Protein AF-A0A6F9A6J9-F1 (afdb_monomer)

Sequence (172 aa):
MFFHVLQNFTATLSHIQNQLKEQKYSCFKDGYGSECLETTVQLLKKICNGVRSSKFTGIPVDCVSLLVSVSNFSQSKTCDVGGDTVHSKDLRLLSESIDIVRSWISMTFKEKLRDTSEIKMWNNIISLSFVNGDFTKKWRQTFCTDLEGKLKQVRNCYKEQLLYSAHVTNKI

Radius of gyration: 20.14 Å; Cα contacts (8 Å, |Δi|>4): 122; chains: 1; bounding box: 50×34×67 Å

Structure (mmCIF, N/CA/C/O backbone):
data_AF-A0A6F9A6J9-F1
#
_entry.id   AF-A0A6F9A6J9-F1
#
loop_
_atom_site.group_PDB
_atom_site.id
_atom_site.type_symbol
_atom_site.label_atom_id
_atom_site.label_alt_id
_atom_site.label_comp_id
_atom_site.label_asym_id
_atom_site.label_entity_id
_atom_site.label_seq_id
_atom_site.pdbx_PDB_ins_code
_atom_site.Cartn_x
_atom_site.Cartn_y
_atom_site.Cartn_z
_atom_site.occupancy
_atom_site.B_iso_or_equiv
_atom_site.auth_seq_id
_atom_site.auth_comp_id
_atom_site.auth_asym_id
_atom_site.auth_atom_id
_atom_site.pdbx_PDB_model_num
ATOM 1 N N . MET A 1 1 ? -18.072 -20.465 -8.930 1.00 45.88 1 MET A N 1
ATOM 2 C CA . MET A 1 1 ? -17.664 -19.529 -10.006 1.00 45.88 1 MET A CA 1
ATOM 3 C C . MET A 1 1 ? -16.718 -18.435 -9.502 1.00 45.88 1 MET A C 1
ATOM 5 O O . MET A 1 1 ? -15.592 -18.395 -9.971 1.00 45.88 1 MET A O 1
ATOM 9 N N . PHE A 1 2 ? -17.090 -17.630 -8.494 1.00 45.25 2 PHE A N 1
ATOM 10 C CA . PHE A 1 2 ? -16.221 -16.579 -7.916 1.00 45.25 2 PHE A CA 1
ATOM 11 C C . PHE A 1 2 ? -14.854 -17.072 -7.408 1.00 45.25 2 PHE A C 1
ATOM 13 O O . PHE A 1 2 ? -13.841 -16.431 -7.658 1.00 45.25 2 PHE A O 1
ATOM 20 N N . PHE A 1 3 ? -14.813 -18.227 -6.738 1.00 42.84 3 PHE A N 1
ATOM 21 C CA . PHE A 1 3 ? -13.578 -18.776 -6.165 1.00 42.84 3 PHE A CA 1
ATOM 22 C C . PHE A 1 3 ? -12.537 -19.172 -7.231 1.00 42.84 3 PHE A C 1
ATOM 24 O O . PHE A 1 3 ? -11.351 -18.907 -7.069 1.00 42.84 3 PHE A O 1
ATOM 31 N N . HIS A 1 4 ? -12.991 -19.723 -8.364 1.00 45.72 4 HIS A N 1
ATOM 32 C CA . HIS A 1 4 ? -12.122 -20.082 -9.491 1.00 45.72 4 HIS A CA 1
ATOM 33 C C . HIS A 1 4 ? -11.547 -18.852 -10.202 1.00 45.72 4 HIS A C 1
ATOM 35 O O . HIS A 1 4 ? -10.377 -18.845 -10.574 1.00 45.72 4 HIS A O 1
ATOM 41 N N . VAL A 1 5 ? -12.349 -17.792 -10.353 1.00 57.38 5 VAL A N 1
ATOM 42 C CA . VAL A 1 5 ? -11.878 -16.508 -10.899 1.00 57.38 5 VAL A CA 1
ATOM 43 C C . VAL A 1 5 ? -10.809 -15.903 -9.985 1.00 57.38 5 VAL A C 1
ATOM 45 O O . VAL A 1 5 ? -9.797 -15.410 -10.472 1.00 57.38 5 VAL A O 1
ATOM 48 N N . LEU A 1 6 ? -10.995 -16.014 -8.667 1.00 58.06 6 LEU A N 1
ATOM 49 C CA . LEU A 1 6 ? -10.031 -15.581 -7.655 1.00 58.06 6 LEU A CA 1
ATOM 50 C C . LEU A 1 6 ? -8.697 -16.334 -7.764 1.00 58.06 6 LEU A C 1
ATOM 52 O O . LEU A 1 6 ? -7.657 -15.693 -7.853 1.00 58.06 6 LEU A O 1
ATOM 56 N N . GLN A 1 7 ? -8.715 -17.670 -7.831 1.00 60.75 7 GLN A N 1
ATOM 57 C CA . GLN A 1 7 ? -7.490 -18.473 -7.968 1.00 60.75 7 GLN A CA 1
ATOM 58 C C . GLN A 1 7 ? -6.731 -18.183 -9.266 1.00 60.75 7 GLN A C 1
ATOM 60 O O . GLN A 1 7 ? -5.513 -18.016 -9.234 1.00 60.75 7 GLN A O 1
ATOM 65 N N . ASN A 1 8 ? -7.436 -18.072 -10.395 1.00 68.94 8 ASN A N 1
ATOM 66 C CA . ASN A 1 8 ? -6.807 -17.758 -11.679 1.00 68.94 8 ASN A CA 1
ATOM 67 C C . ASN A 1 8 ? -6.188 -16.356 -11.672 1.00 68.94 8 ASN A C 1
ATOM 69 O O . ASN A 1 8 ? -5.108 -16.147 -12.227 1.00 68.94 8 ASN A O 1
ATOM 73 N N . PHE A 1 9 ? -6.843 -15.406 -11.005 1.00 72.00 9 PHE A N 1
ATOM 74 C CA . PHE A 1 9 ? -6.333 -14.054 -10.842 1.00 72.00 9 PHE A CA 1
ATOM 75 C C . PHE A 1 9 ? -5.062 -14.025 -9.983 1.00 72.00 9 PHE A C 1
ATOM 77 O O . PHE A 1 9 ? -4.044 -13.495 -10.424 1.00 72.00 9 PHE A O 1
ATOM 84 N N . THR A 1 10 ? -5.073 -14.656 -8.805 1.00 72.56 10 THR A N 1
ATOM 85 C CA . THR A 1 10 ? -3.897 -14.722 -7.921 1.00 72.56 10 THR A CA 1
ATOM 86 C C . THR A 1 10 ? -2.728 -15.454 -8.586 1.00 72.56 10 THR A C 1
ATOM 88 O O . THR A 1 10 ? -1.588 -15.004 -8.485 1.00 72.56 10 THR A O 1
ATOM 91 N N . ALA A 1 11 ? -2.994 -16.535 -9.328 1.00 72.06 11 ALA A N 1
ATOM 92 C CA . ALA A 1 11 ? -1.972 -17.262 -10.081 1.00 72.06 11 ALA A CA 1
ATOM 93 C C . ALA A 1 11 ? -1.352 -16.403 -11.193 1.00 72.06 11 ALA A C 1
ATOM 95 O O . ALA A 1 11 ? -0.132 -16.370 -11.343 1.00 72.06 11 ALA A O 1
ATOM 96 N N . THR A 1 12 ? -2.180 -15.655 -11.929 1.00 76.06 12 THR A N 1
ATOM 97 C CA . THR A 1 12 ? -1.713 -14.738 -12.981 1.00 76.06 12 THR A CA 1
ATOM 98 C C . THR A 1 12 ? -0.875 -13.606 -12.389 1.00 76.06 12 THR A C 1
ATOM 100 O O . THR A 1 12 ? 0.213 -13.321 -12.886 1.00 76.06 12 THR A O 1
ATOM 103 N N . LEU A 1 13 ? -1.332 -12.998 -11.289 1.00 74.88 13 LEU A N 1
ATOM 104 C CA . LEU A 1 13 ? -0.577 -11.965 -10.580 1.00 74.88 13 LEU A CA 1
ATOM 105 C C . LEU A 1 13 ? 0.775 -12.485 -10.090 1.00 74.88 13 LEU A C 1
ATOM 107 O O . LEU A 1 13 ? 1.798 -11.849 -10.335 1.00 74.88 13 LEU A O 1
ATOM 111 N N . SER A 1 14 ? 0.786 -13.648 -9.437 1.00 76.62 14 SER A N 1
ATOM 112 C CA . SER A 1 14 ? 2.013 -14.263 -8.930 1.00 76.62 14 SER A CA 1
ATOM 113 C C . SER A 1 14 ? 2.987 -14.584 -10.066 1.00 76.62 14 SER A C 1
ATOM 115 O O . SER A 1 14 ? 4.184 -14.319 -9.950 1.00 76.62 14 SER A O 1
ATOM 117 N N . HIS A 1 15 ? 2.475 -15.070 -11.201 1.00 75.31 15 HIS A N 1
ATOM 118 C CA . HIS A 1 15 ? 3.282 -15.310 -12.391 1.00 75.31 15 HIS A CA 1
ATOM 119 C C . HIS A 1 15 ? 3.942 -14.022 -12.899 1.00 75.31 15 HIS A C 1
ATOM 121 O O . HIS A 1 15 ? 5.161 -13.992 -13.058 1.00 75.31 15 HIS A O 1
ATOM 127 N N . ILE A 1 16 ? 3.175 -12.941 -13.080 1.00 76.62 16 ILE A N 1
ATOM 128 C CA . ILE A 1 16 ? 3.708 -11.640 -13.522 1.00 76.62 16 ILE A CA 1
ATOM 129 C C . ILE A 1 16 ? 4.762 -11.123 -12.533 1.00 76.62 16 ILE A C 1
ATOM 131 O O . ILE A 1 16 ? 5.851 -10.725 -12.945 1.00 76.62 16 ILE A O 1
ATOM 135 N N . GLN A 1 17 ? 4.478 -11.178 -11.228 1.00 70.44 17 GLN A N 1
ATOM 136 C CA . GLN A 1 17 ? 5.413 -10.751 -10.182 1.00 70.44 17 GLN A CA 1
ATOM 137 C C . GLN A 1 17 ? 6.738 -11.516 -10.236 1.00 70.44 17 GLN A C 1
ATOM 139 O O . GLN A 1 17 ? 7.799 -10.906 -10.116 1.00 70.44 17 GLN A O 1
ATOM 144 N N . ASN A 1 18 ? 6.695 -12.836 -10.424 1.00 76.50 18 ASN A N 1
ATOM 145 C CA . ASN A 1 18 ? 7.904 -13.653 -10.501 1.00 76.50 18 ASN A CA 1
ATOM 146 C C . ASN A 1 18 ? 8.734 -13.308 -11.742 1.00 76.50 18 ASN A C 1
ATOM 148 O O . ASN A 1 18 ? 9.944 -13.128 -11.628 1.00 76.50 18 ASN A O 1
ATOM 152 N N . GLN A 1 19 ? 8.094 -13.109 -12.897 1.00 72.56 19 GLN A N 1
ATOM 153 C CA . GLN A 1 19 ? 8.810 -12.706 -14.112 1.00 72.56 19 GLN A CA 1
ATOM 154 C C . GLN A 1 19 ? 9.458 -11.315 -13.987 1.00 72.56 19 GLN A C 1
ATOM 156 O O . GLN A 1 19 ? 10.561 -11.100 -14.490 1.00 72.56 19 GLN A O 1
ATOM 161 N N . LEU A 1 20 ? 8.804 -10.375 -13.293 1.00 70.50 20 LEU A N 1
ATOM 162 C CA . LEU A 1 20 ? 9.362 -9.045 -13.021 1.00 70.50 20 LEU A CA 1
ATOM 163 C C . LEU A 1 20 ? 10.579 -9.110 -12.090 1.00 70.50 20 LEU A C 1
ATOM 165 O O . LEU A 1 20 ? 11.574 -8.436 -12.345 1.00 70.50 20 LEU A O 1
ATOM 169 N N . LYS A 1 21 ? 10.526 -9.943 -11.041 1.00 69.50 21 LYS A N 1
ATOM 170 C CA . LYS A 1 21 ? 11.655 -10.158 -10.116 1.00 69.50 21 LYS A CA 1
ATOM 171 C C . LYS A 1 21 ? 12.870 -10.760 -10.814 1.00 69.50 21 LYS A C 1
ATOM 173 O O . LYS A 1 21 ? 13.990 -10.349 -10.538 1.00 69.50 21 LYS A O 1
ATOM 178 N N . GLU A 1 22 ? 12.646 -11.708 -11.719 1.00 66.12 22 GLU A N 1
ATOM 179 C CA . GLU A 1 22 ? 13.708 -12.365 -12.489 1.00 66.12 22 GLU A CA 1
ATOM 180 C C . GLU A 1 22 ? 14.287 -11.477 -13.604 1.00 66.12 22 GLU A C 1
ATOM 182 O O . GLU A 1 22 ? 15.218 -11.895 -14.287 1.00 66.12 22 GLU A O 1
ATOM 187 N N . GLN A 1 23 ? 13.741 -10.272 -13.818 1.00 62.72 23 GLN A N 1
ATOM 188 C CA . GLN A 1 23 ? 14.152 -9.325 -14.862 1.00 62.72 23 GLN A CA 1
ATOM 189 C C . GLN A 1 23 ? 14.263 -9.936 -16.273 1.00 62.72 23 GLN A C 1
ATOM 191 O O . GLN A 1 23 ? 14.916 -9.361 -17.143 1.00 62.72 23 GLN A O 1
ATOM 196 N N . LYS A 1 24 ? 13.577 -11.055 -16.557 1.00 58.22 24 LYS A N 1
ATOM 197 C CA . LYS A 1 24 ? 13.589 -11.740 -17.870 1.00 58.22 24 LYS A CA 1
ATOM 198 C C . LYS A 1 24 ? 13.118 -10.856 -19.034 1.00 58.22 24 LYS A C 1
ATOM 200 O O . LYS A 1 24 ? 13.314 -11.184 -20.197 1.00 58.22 24 LYS A O 1
ATOM 205 N N . TYR A 1 25 ? 12.546 -9.704 -18.706 1.00 55.00 25 TYR A N 1
ATOM 206 C CA . TYR A 1 25 ? 12.064 -8.655 -19.595 1.00 55.00 25 TYR A CA 1
ATOM 207 C C . TYR A 1 25 ? 13.017 -7.440 -19.646 1.00 55.00 25 TYR A C 1
ATOM 209 O O . TYR A 1 25 ? 12.605 -6.286 -19.798 1.00 55.00 25 TYR A O 1
ATOM 217 N N . SER A 1 26 ? 14.322 -7.663 -19.481 1.00 53.69 26 SER A N 1
ATOM 218 C CA . SER A 1 26 ? 15.343 -6.611 -19.371 1.00 53.69 26 SER A CA 1
ATOM 219 C C . SER A 1 26 ? 15.555 -5.773 -20.647 1.00 53.69 26 SER A C 1
ATOM 221 O O . SER A 1 26 ? 16.142 -4.700 -20.555 1.00 53.69 26 SER A O 1
ATOM 223 N N . CYS A 1 27 ? 14.956 -6.122 -21.790 1.00 51.19 27 CYS A N 1
ATOM 224 C CA . CYS A 1 27 ? 15.170 -5.435 -23.074 1.00 51.19 27 CYS A CA 1
ATOM 225 C C . CYS A 1 27 ? 13.870 -4.946 -23.758 1.00 51.19 27 CYS A C 1
ATOM 227 O O . CYS A 1 27 ? 13.633 -5.212 -24.931 1.00 51.19 27 CYS A O 1
ATOM 229 N N . PHE A 1 28 ? 12.989 -4.249 -23.034 1.00 56.09 28 PHE A N 1
ATOM 230 C CA . PHE A 1 28 ? 11.859 -3.547 -23.662 1.00 56.09 28 PHE A CA 1
ATOM 231 C C . PHE A 1 28 ? 12.199 -2.088 -23.970 1.00 56.09 28 PHE A C 1
ATOM 233 O O . PHE A 1 28 ? 13.082 -1.514 -23.334 1.00 56.09 28 PHE A O 1
ATOM 240 N N . LYS A 1 29 ? 11.478 -1.529 -24.952 1.00 57.81 29 LYS A N 1
ATOM 241 C CA . LYS A 1 29 ? 11.565 -0.137 -25.415 1.00 57.81 29 LYS A CA 1
ATOM 242 C C . LYS A 1 29 ? 11.541 0.859 -24.250 1.00 57.81 29 LYS A C 1
ATOM 244 O O . LYS A 1 29 ? 10.906 0.599 -23.224 1.00 57.81 29 LYS A O 1
ATOM 249 N N . ASP A 1 30 ? 12.190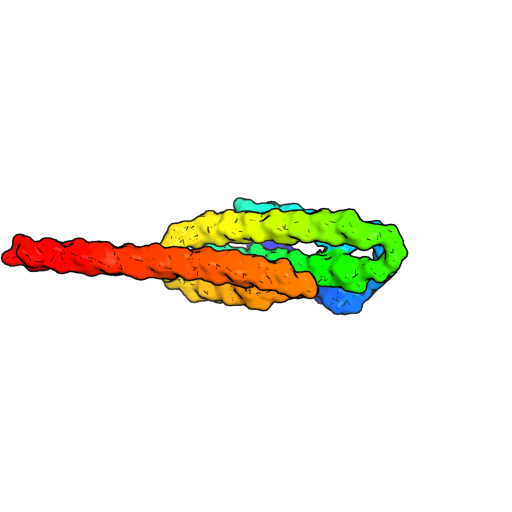 2.003 -24.457 1.00 66.88 30 ASP A N 1
ATOM 250 C CA . ASP A 1 30 ? 12.100 3.148 -23.552 1.00 66.88 30 ASP A CA 1
ATOM 251 C C . ASP A 1 30 ? 10.623 3.472 -23.244 1.00 66.88 30 ASP A C 1
ATOM 253 O 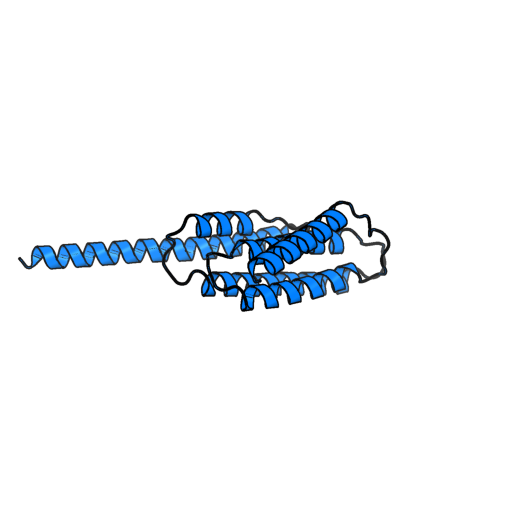O . ASP A 1 30 ? 9.767 3.401 -24.128 1.00 66.88 30 ASP A O 1
ATOM 257 N N . GLY A 1 31 ? 10.306 3.718 -21.972 1.00 73.38 31 GLY A N 1
ATOM 258 C CA . GLY A 1 31 ? 8.937 3.960 -21.492 1.00 73.38 31 GLY A CA 1
ATOM 259 C C . GLY A 1 31 ? 8.078 2.729 -21.147 1.00 73.38 31 GLY A C 1
ATOM 260 O O . GLY A 1 31 ? 7.086 2.889 -20.433 1.00 73.38 31 GLY A O 1
ATOM 261 N N . TYR A 1 32 ? 8.454 1.499 -21.528 1.00 79.56 32 TYR A N 1
ATOM 262 C CA . TYR A 1 32 ? 7.648 0.293 -21.233 1.00 79.56 32 TYR A CA 1
ATOM 263 C C . TYR A 1 32 ? 7.402 0.074 -19.729 1.00 79.56 32 TYR A C 1
ATOM 265 O O . TYR A 1 32 ? 6.315 -0.332 -19.316 1.00 79.56 32 TYR A O 1
ATOM 273 N N . GLY A 1 33 ? 8.402 0.366 -18.890 1.00 82.31 33 GLY A N 1
ATOM 274 C CA . GLY A 1 33 ? 8.262 0.299 -17.432 1.00 82.31 33 GLY A CA 1
ATOM 275 C C . GLY A 1 33 ? 7.186 1.251 -16.899 1.00 82.31 33 GLY A C 1
ATOM 276 O O . GLY A 1 33 ? 6.360 0.846 -16.078 1.00 82.31 33 GLY A O 1
ATOM 277 N N . SER A 1 34 ? 7.137 2.472 -17.437 1.00 85.75 34 SER A N 1
ATOM 278 C CA . SER A 1 34 ? 6.152 3.490 -17.061 1.00 85.75 34 SER A CA 1
ATOM 279 C C . SER A 1 34 ? 4.740 3.113 -17.523 1.00 85.75 34 SER A C 1
ATOM 281 O O . SER A 1 34 ? 3.781 3.260 -16.767 1.00 85.75 34 SER A O 1
ATOM 283 N N . GLU A 1 35 ? 4.592 2.537 -18.721 1.00 86.81 35 GLU A N 1
ATOM 284 C CA . GLU A 1 35 ? 3.307 2.002 -19.205 1.00 86.81 35 GLU A CA 1
ATOM 285 C C . GLU A 1 35 ? 2.805 0.833 -18.344 1.00 86.81 35 GLU A C 1
ATOM 287 O O . GLU A 1 35 ? 1.617 0.758 -18.001 1.00 86.81 35 GLU A O 1
ATOM 292 N N . CYS A 1 36 ? 3.709 -0.065 -17.936 1.00 88.44 36 CYS A N 1
ATOM 293 C CA . CYS A 1 36 ? 3.387 -1.141 -17.000 1.00 88.44 36 CYS A CA 1
ATOM 294 C C . CYS A 1 36 ? 2.928 -0.577 -15.652 1.00 88.44 36 CYS A C 1
ATOM 296 O O . CYS A 1 36 ? 1.955 -1.073 -15.073 1.00 88.44 36 CYS A O 1
ATOM 298 N N . LEU A 1 37 ? 3.605 0.459 -15.148 1.00 91.88 37 LEU A N 1
ATOM 299 C CA . LEU A 1 37 ? 3.251 1.112 -13.891 1.00 91.88 37 LEU A CA 1
ATOM 300 C C . LEU A 1 37 ? 1.871 1.766 -13.976 1.00 91.88 37 LEU A C 1
ATOM 302 O O . LEU A 1 37 ? 1.031 1.526 -13.111 1.00 91.88 37 LEU A O 1
ATOM 306 N N . GLU A 1 38 ? 1.604 2.522 -15.038 1.00 93.56 38 GLU A N 1
ATOM 307 C CA . GLU A 1 38 ? 0.305 3.148 -15.288 1.00 93.56 38 GLU A CA 1
ATOM 308 C C . GLU A 1 38 ? -0.820 2.109 -15.341 1.00 93.56 38 GLU A C 1
ATOM 310 O O . GLU A 1 38 ? -1.824 2.225 -14.632 1.00 93.56 38 GLU A O 1
ATOM 315 N N . THR A 1 39 ? -0.617 1.035 -16.104 1.00 93.81 39 THR A N 1
ATOM 316 C CA . THR A 1 39 ? -1.572 -0.078 -16.200 1.00 93.81 39 THR A CA 1
ATOM 317 C C . THR A 1 39 ? -1.808 -0.730 -14.837 1.00 93.81 39 THR A C 1
ATOM 319 O O . THR A 1 39 ? -2.943 -1.058 -14.481 1.00 93.81 39 THR A O 1
ATOM 322 N N . THR A 1 40 ? -0.756 -0.877 -14.031 1.00 95.25 40 THR A N 1
ATOM 323 C CA . THR A 1 40 ? -0.845 -1.456 -12.684 1.00 95.25 40 THR A CA 1
ATOM 324 C C . THR A 1 40 ? -1.613 -0.551 -11.724 1.00 95.25 40 THR A C 1
ATOM 326 O O . THR A 1 40 ? -2.443 -1.044 -10.960 1.00 95.25 40 THR A O 1
ATOM 329 N N . VAL A 1 41 ? -1.420 0.770 -11.785 1.00 96.94 41 VAL A N 1
ATOM 330 C CA . VAL A 1 41 ? -2.204 1.737 -10.993 1.00 96.94 41 VAL A CA 1
ATOM 331 C C . VAL A 1 41 ? -3.681 1.703 -11.396 1.00 96.94 41 VAL A C 1
ATOM 333 O O . VAL A 1 41 ? -4.560 1.689 -10.529 1.00 96.94 41 VAL A O 1
ATOM 336 N N . GLN A 1 42 ? -3.988 1.594 -12.692 1.00 95.88 42 GLN A N 1
ATOM 337 C CA . GLN A 1 42 ? -5.369 1.434 -13.161 1.00 95.88 42 GLN A CA 1
ATOM 338 C C . GLN A 1 42 ? -6.003 0.118 -12.687 1.00 95.88 42 GLN A C 1
ATOM 340 O O . GLN A 1 42 ? -7.174 0.100 -12.292 1.00 95.88 42 GLN A O 1
ATOM 345 N N . LEU A 1 43 ? -5.248 -0.984 -12.704 1.00 95.06 43 LEU A N 1
ATOM 346 C CA . LEU A 1 43 ? -5.696 -2.272 -12.175 1.00 95.06 43 LEU A CA 1
ATOM 347 C C . LEU A 1 43 ? -5.982 -2.179 -10.672 1.00 95.06 43 LEU A C 1
ATOM 349 O O . LEU A 1 43 ? -7.061 -2.581 -10.230 1.00 95.06 43 LEU A O 1
ATOM 353 N N . LEU A 1 44 ? -5.061 -1.582 -9.911 1.00 96.81 44 LEU A N 1
ATOM 354 C CA . LEU A 1 44 ? -5.215 -1.343 -8.479 1.00 96.81 44 LEU A CA 1
ATOM 355 C C . LEU A 1 44 ? -6.494 -0.556 -8.194 1.00 96.81 44 LEU A C 1
ATOM 357 O O . LEU A 1 44 ? -7.301 -0.982 -7.373 1.00 96.81 44 LEU A O 1
ATOM 361 N N . LYS A 1 45 ? -6.744 0.530 -8.934 1.00 96.62 45 LYS A N 1
ATOM 362 C CA . LYS A 1 45 ? -7.969 1.336 -8.821 1.00 96.62 45 LYS A CA 1
ATOM 363 C C . LYS A 1 45 ? -9.234 0.506 -9.029 1.00 96.62 45 LYS A C 1
ATOM 365 O O . LYS A 1 45 ? -10.169 0.599 -8.234 1.00 96.62 45 LYS A O 1
ATOM 370 N N . LYS A 1 46 ? -9.274 -0.329 -10.073 1.00 94.62 46 LYS A N 1
ATOM 371 C CA . LYS A 1 46 ? -10.425 -1.206 -10.360 1.00 94.62 46 LYS A CA 1
ATOM 372 C C . LYS A 1 46 ? -10.662 -2.213 -9.231 1.00 94.62 46 LYS A C 1
ATOM 374 O O . LYS A 1 46 ? -11.801 -2.374 -8.793 1.00 94.62 46 LYS A O 1
ATOM 379 N N . ILE A 1 47 ? -9.601 -2.840 -8.728 1.00 93.12 47 ILE A N 1
ATOM 380 C CA . ILE A 1 47 ? -9.675 -3.826 -7.640 1.00 93.12 47 ILE A CA 1
ATOM 381 C C . ILE A 1 47 ? -10.115 -3.171 -6.333 1.00 93.12 47 ILE A C 1
ATOM 383 O O . ILE A 1 47 ? -11.073 -3.630 -5.717 1.00 93.12 47 ILE A O 1
ATOM 387 N N . CYS A 1 48 ? -9.478 -2.072 -5.940 1.00 93.62 48 CYS A N 1
ATOM 388 C CA . CYS A 1 48 ? -9.800 -1.315 -4.732 1.00 93.62 48 CYS A CA 1
ATOM 389 C C . CYS A 1 48 ? -11.242 -0.780 -4.734 1.00 93.62 48 CYS A C 1
ATOM 391 O O . CYS A 1 48 ? -11.896 -0.765 -3.693 1.00 93.62 48 CYS A O 1
ATOM 393 N N . ASN A 1 49 ? -11.779 -0.409 -5.899 1.00 90.69 49 ASN A N 1
ATOM 394 C CA . ASN A 1 49 ? -13.172 0.025 -6.019 1.00 90.69 49 ASN A CA 1
ATOM 395 C C . ASN A 1 49 ? -14.179 -1.132 -5.920 1.00 90.69 49 ASN A C 1
ATOM 397 O O . ASN A 1 49 ? -15.282 -0.931 -5.394 1.00 90.69 49 ASN A O 1
ATOM 401 N N . GLY A 1 50 ? -13.817 -2.314 -6.433 1.00 87.25 50 GLY A N 1
ATOM 402 C CA . GLY A 1 50 ? -14.676 -3.501 -6.473 1.00 87.25 50 GLY A CA 1
ATOM 403 C C . GLY A 1 50 ? -14.642 -4.355 -5.200 1.00 87.25 50 GLY A C 1
ATOM 404 O O . GLY A 1 50 ? -15.662 -4.923 -4.811 1.00 87.25 50 GLY A O 1
ATOM 405 N N . VAL A 1 51 ? -13.499 -4.430 -4.515 1.00 85.38 51 VAL A N 1
ATOM 406 C CA . VAL A 1 51 ? -13.294 -5.290 -3.339 1.00 85.38 51 VAL A CA 1
ATOM 407 C C . VAL A 1 51 ? -13.433 -4.477 -2.054 1.00 85.38 51 VAL A C 1
ATOM 409 O O . VAL A 1 51 ? -12.472 -3.897 -1.562 1.00 85.38 51 VAL A O 1
ATOM 412 N N . ARG A 1 52 ? -14.640 -4.460 -1.478 1.00 80.38 52 ARG A N 1
ATOM 413 C CA . ARG A 1 52 ? -14.953 -3.687 -0.253 1.00 80.38 52 ARG A CA 1
ATOM 414 C C . ARG A 1 52 ? -15.134 -4.533 1.006 1.00 80.38 52 ARG A C 1
ATOM 416 O O . ARG A 1 52 ? -15.413 -4.001 2.073 1.00 80.38 52 ARG A O 1
ATOM 423 N N . SER A 1 53 ? -15.048 -5.856 0.884 1.00 84.00 53 SER A N 1
ATOM 424 C CA . SER A 1 53 ? -15.209 -6.761 2.022 1.00 84.00 53 SER A CA 1
ATOM 425 C C . SER A 1 53 ? -13.858 -7.053 2.665 1.00 84.00 53 SER A C 1
ATOM 427 O O . SER A 1 53 ? -12.921 -7.457 1.974 1.00 84.00 53 SER A O 1
ATOM 429 N N . SER A 1 54 ? -13.789 -6.952 3.994 1.00 83.25 54 SER A N 1
ATOM 430 C CA . SER A 1 54 ? -12.608 -7.322 4.786 1.00 83.25 54 SER A CA 1
ATOM 431 C C . SER A 1 54 ? -12.181 -8.786 4.596 1.00 83.25 54 SER A C 1
ATOM 433 O O . SER A 1 54 ? -11.018 -9.120 4.797 1.00 83.25 54 SER A O 1
ATOM 435 N N . LYS A 1 55 ? -13.087 -9.656 4.129 1.00 83.94 55 LYS A N 1
ATOM 436 C CA . LYS A 1 55 ? -12.810 -11.074 3.844 1.00 83.94 55 LYS A CA 1
ATOM 437 C C . LYS A 1 55 ? -11.888 -11.295 2.642 1.00 83.94 55 LYS A C 1
ATOM 439 O O . LYS A 1 55 ? -11.297 -12.361 2.523 1.00 83.94 55 LYS A O 1
ATOM 444 N N . PHE A 1 56 ? -11.778 -10.314 1.746 1.00 85.38 56 PHE A N 1
ATOM 445 C CA . PHE A 1 56 ? -11.048 -10.443 0.479 1.00 85.38 56 PHE A CA 1
ATOM 446 C C . PHE A 1 56 ? -9.866 -9.475 0.379 1.00 85.38 56 PHE A C 1
ATOM 448 O O . PHE A 1 56 ? -9.428 -9.137 -0.718 1.00 85.38 56 PHE A O 1
ATOM 455 N N . THR A 1 57 ? -9.319 -9.045 1.517 1.00 90.19 57 THR A N 1
ATOM 456 C CA . THR A 1 57 ? -8.192 -8.098 1.588 1.00 90.19 57 THR A CA 1
ATOM 457 C C . THR A 1 57 ? -6.909 -8.619 0.951 1.00 90.19 57 THR A C 1
ATOM 459 O O . THR A 1 57 ? -6.058 -7.815 0.588 1.00 90.19 57 THR A O 1
ATOM 462 N N . GLY A 1 58 ? -6.789 -9.934 0.744 1.00 90.56 58 GLY A N 1
ATOM 463 C CA . GLY A 1 58 ? -5.687 -10.525 -0.014 1.00 90.56 58 GLY A CA 1
ATOM 464 C C . GLY A 1 58 ? -5.580 -9.971 -1.437 1.00 90.56 58 GLY A C 1
ATOM 465 O O . GLY A 1 58 ? -4.489 -9.603 -1.848 1.00 90.56 58 GLY A O 1
ATOM 466 N N . ILE A 1 59 ? -6.700 -9.800 -2.157 1.00 90.44 59 ILE A N 1
ATOM 467 C CA . ILE A 1 59 ? -6.659 -9.376 -3.570 1.00 90.44 59 ILE A CA 1
ATOM 468 C C . ILE A 1 59 ? -6.080 -7.958 -3.721 1.00 90.44 59 ILE A C 1
ATOM 470 O O . ILE A 1 59 ? -5.151 -7.780 -4.513 1.00 90.44 59 ILE A O 1
ATOM 474 N N . PRO A 1 60 ? -6.564 -6.933 -2.984 1.00 93.44 60 PRO A N 1
ATOM 475 C CA . PRO A 1 60 ? -5.970 -5.605 -3.072 1.00 93.44 60 PRO A CA 1
ATOM 476 C C . PRO A 1 60 ? -4.527 -5.586 -2.561 1.00 93.44 60 PRO A C 1
ATOM 478 O O . PRO A 1 60 ? -3.690 -4.947 -3.187 1.00 93.44 60 PRO A O 1
ATOM 481 N N . VAL A 1 61 ? -4.201 -6.327 -1.493 1.00 94.31 61 VAL A N 1
ATOM 482 C CA . VAL A 1 61 ? -2.823 -6.418 -0.973 1.00 94.31 61 VAL A CA 1
ATOM 483 C C . VAL A 1 61 ? -1.862 -6.997 -2.016 1.00 94.31 61 VAL A C 1
ATOM 485 O O . VAL A 1 61 ? -0.799 -6.419 -2.244 1.00 94.31 61 VAL A O 1
ATOM 488 N N . ASP A 1 62 ? -2.240 -8.076 -2.701 1.00 93.81 62 ASP A N 1
ATOM 489 C CA . 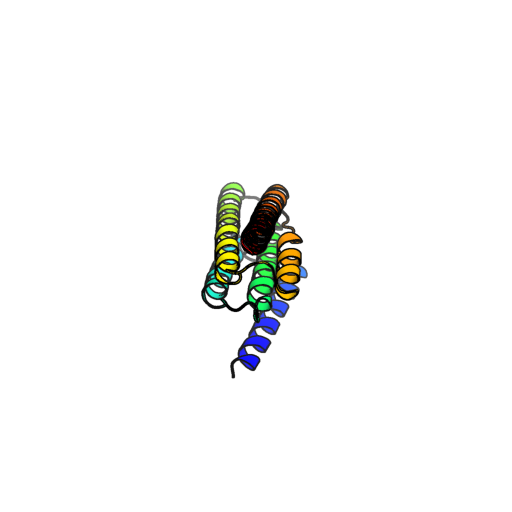ASP A 1 62 ? -1.428 -8.681 -3.763 1.00 93.81 62 ASP A CA 1
ATOM 490 C C . ASP A 1 62 ? -1.239 -7.710 -4.937 1.00 93.81 62 ASP A C 1
ATOM 492 O O . ASP A 1 62 ? -0.142 -7.599 -5.492 1.00 93.81 62 ASP A O 1
ATOM 496 N N . CYS A 1 63 ? -2.276 -6.939 -5.279 1.00 94.44 63 CYS A N 1
ATOM 497 C CA . CYS A 1 63 ? -2.178 -5.912 -6.313 1.00 94.44 63 CYS A CA 1
ATOM 498 C C . CYS A 1 63 ? -1.245 -4.755 -5.913 1.00 94.44 63 CYS A C 1
ATOM 500 O O . CYS A 1 63 ? -0.499 -4.253 -6.755 1.00 94.44 63 CYS A O 1
ATOM 502 N N . VAL A 1 64 ? -1.230 -4.342 -4.641 1.00 95.88 64 VAL A N 1
ATOM 503 C CA . VAL A 1 64 ? -0.261 -3.349 -4.142 1.00 95.88 64 VAL A CA 1
ATOM 504 C C . VAL A 1 64 ? 1.162 -3.933 -4.141 1.00 95.88 64 VAL A C 1
ATOM 506 O O . VAL A 1 64 ? 2.119 -3.240 -4.476 1.00 95.88 64 VAL A O 1
ATOM 509 N N . SER A 1 65 ? 1.335 -5.225 -3.852 1.00 95.12 65 SER A N 1
ATOM 510 C CA . SER A 1 65 ? 2.643 -5.888 -3.982 1.00 95.12 65 SER A CA 1
ATOM 511 C C . SER A 1 65 ? 3.132 -5.943 -5.441 1.00 95.12 65 SER A C 1
ATOM 513 O O . SER A 1 65 ? 4.320 -5.744 -5.720 1.00 95.12 65 SER A O 1
ATOM 515 N N . LEU A 1 66 ? 2.216 -6.141 -6.400 1.00 94.06 66 LEU A N 1
ATOM 516 C CA . LEU A 1 66 ? 2.527 -6.021 -7.828 1.00 94.06 66 LEU A CA 1
ATOM 517 C C . LEU A 1 66 ? 2.967 -4.594 -8.179 1.00 94.06 66 LEU A C 1
ATOM 519 O O . LEU A 1 66 ? 3.978 -4.442 -8.860 1.00 94.06 66 LEU A O 1
ATOM 523 N N . LEU A 1 67 ? 2.273 -3.567 -7.676 1.00 95.19 67 LEU A N 1
ATOM 524 C CA . LEU A 1 67 ? 2.652 -2.162 -7.871 1.00 95.19 67 LEU A CA 1
ATOM 525 C C . LEU A 1 67 ? 4.105 -1.899 -7.456 1.00 95.19 67 LEU A C 1
ATOM 527 O O . LEU A 1 67 ? 4.850 -1.283 -8.215 1.00 95.19 67 LEU A O 1
ATOM 531 N N . VAL A 1 68 ? 4.527 -2.403 -6.293 1.00 93.44 68 VAL A N 1
ATOM 532 C CA . VAL A 1 68 ? 5.922 -2.296 -5.831 1.00 93.44 68 VAL A CA 1
ATOM 533 C C . VAL A 1 68 ? 6.879 -2.954 -6.826 1.00 93.44 68 VAL A C 1
ATOM 535 O O . VAL A 1 68 ? 7.878 -2.356 -7.219 1.00 93.44 68 VAL A O 1
ATOM 538 N N . SER A 1 69 ? 6.561 -4.174 -7.263 1.00 90.81 69 SER A N 1
ATOM 539 C CA . SER A 1 69 ? 7.409 -4.940 -8.186 1.00 90.81 69 SER A CA 1
ATOM 540 C C . SER A 1 69 ? 7.572 -4.226 -9.533 1.00 90.81 69 SER A C 1
ATOM 542 O O . SER A 1 69 ? 8.686 -4.098 -10.035 1.00 90.81 69 SER A O 1
ATOM 544 N N . VAL A 1 70 ? 6.475 -3.706 -10.089 1.00 89.75 70 VAL A N 1
ATOM 545 C CA . VAL A 1 70 ? 6.467 -2.966 -11.360 1.00 89.75 70 VAL A CA 1
ATOM 546 C C . VAL A 1 70 ? 7.170 -1.617 -11.227 1.00 89.75 70 VAL A C 1
ATOM 548 O O . VAL A 1 70 ? 7.952 -1.253 -12.098 1.00 89.75 70 VAL A O 1
ATOM 551 N N . SER A 1 71 ? 6.955 -0.895 -10.126 1.00 90.50 71 SER A N 1
ATOM 552 C CA . SER A 1 71 ? 7.651 0.365 -9.844 1.00 90.50 71 SER A CA 1
ATOM 553 C C . SER A 1 71 ? 9.165 0.173 -9.782 1.00 90.50 71 SER A C 1
ATOM 555 O O . SER A 1 71 ? 9.917 0.960 -10.354 1.00 90.50 71 SER A O 1
ATOM 557 N N . ASN A 1 72 ? 9.617 -0.872 -9.089 1.00 88.25 72 ASN A N 1
ATOM 558 C CA . ASN A 1 72 ? 11.039 -1.183 -8.969 1.00 88.25 72 ASN A CA 1
ATOM 559 C C . ASN A 1 72 ? 11.626 -1.599 -10.323 1.00 88.25 72 ASN A C 1
ATOM 561 O O . ASN A 1 72 ? 12.729 -1.183 -10.661 1.00 88.25 72 ASN A O 1
ATOM 565 N N . PHE A 1 73 ? 10.868 -2.357 -11.120 1.00 83.12 73 PHE A N 1
ATOM 566 C CA . PHE A 1 73 ? 11.244 -2.691 -12.491 1.00 83.12 73 PHE A CA 1
ATOM 567 C C . PHE A 1 73 ? 11.367 -1.441 -13.378 1.00 83.12 73 PHE A C 1
ATOM 569 O O . PHE A 1 73 ? 12.387 -1.290 -14.047 1.00 83.12 73 PHE A O 1
ATOM 576 N N . SER A 1 74 ? 10.392 -0.523 -13.337 1.00 82.12 74 SER A N 1
ATOM 577 C CA . SER A 1 74 ? 10.419 0.729 -14.113 1.00 82.12 74 SER A CA 1
ATOM 578 C C . SER A 1 74 ? 11.668 1.560 -13.806 1.00 82.12 74 SER A C 1
ATOM 580 O O . SER A 1 74 ? 12.338 2.047 -14.708 1.00 82.12 74 SER A O 1
ATOM 582 N N . GLN A 1 75 ? 12.044 1.640 -12.527 1.00 76.25 75 GLN A N 1
ATOM 583 C CA . GLN A 1 75 ? 13.194 2.424 -12.065 1.00 76.25 75 GLN A CA 1
ATOM 584 C C . GLN A 1 75 ? 14.545 1.716 -12.235 1.00 76.25 75 GLN A C 1
ATOM 586 O O . GLN A 1 75 ? 15.583 2.364 -12.154 1.00 76.25 75 GLN A O 1
ATOM 591 N N . SER A 1 76 ? 14.560 0.401 -12.475 1.00 70.44 76 SER A N 1
ATOM 592 C CA . SER A 1 76 ? 15.801 -0.373 -12.637 1.00 70.44 76 SER A CA 1
ATOM 593 C C . SER A 1 76 ? 16.517 -0.143 -13.975 1.00 70.44 76 SER A C 1
ATOM 595 O O . SER A 1 76 ? 17.601 -0.685 -14.182 1.00 70.44 76 SER A O 1
ATOM 597 N N . LYS A 1 77 ? 15.940 0.659 -14.882 1.00 62.00 77 LYS A N 1
ATOM 598 C CA . LYS A 1 77 ? 16.500 0.938 -16.207 1.00 62.00 77 LYS A CA 1
ATOM 599 C C . LYS A 1 77 ? 16.501 2.429 -16.526 1.00 62.00 77 LYS A C 1
ATOM 601 O O . LYS A 1 77 ? 15.561 2.947 -17.116 1.00 62.00 77 LYS A O 1
ATOM 606 N N . THR A 1 78 ? 17.608 3.090 -16.232 1.00 51.19 78 THR A N 1
ATOM 607 C CA . THR A 1 78 ? 18.029 4.272 -16.986 1.00 51.19 78 THR A CA 1
ATOM 608 C C . THR A 1 78 ? 19.188 3.845 -17.876 1.00 51.19 78 THR A C 1
ATOM 610 O O . THR A 1 78 ? 20.349 3.925 -17.488 1.00 51.19 78 THR A O 1
ATOM 613 N N . CYS A 1 79 ? 18.875 3.315 -19.058 1.00 48.28 79 CYS A N 1
ATOM 614 C CA . CYS A 1 79 ? 19.804 3.444 -20.174 1.00 48.28 79 CYS A CA 1
ATOM 615 C C . CYS A 1 79 ? 19.617 4.886 -20.654 1.00 48.28 79 CYS A C 1
ATOM 617 O O . CYS A 1 79 ? 18.505 5.248 -21.030 1.00 48.28 79 CYS A O 1
ATOM 619 N N . ASP A 1 80 ? 20.650 5.709 -20.489 1.00 48.94 80 ASP A N 1
ATOM 620 C CA . ASP A 1 80 ? 20.667 7.153 -20.733 1.00 48.94 80 ASP A CA 1
ATOM 621 C C . ASP A 1 80 ? 19.808 7.605 -21.925 1.00 48.94 80 ASP A C 1
ATOM 623 O O . ASP A 1 80 ? 19.908 7.012 -22.998 1.00 48.94 80 ASP A O 1
ATOM 627 N N . VAL A 1 81 ? 19.010 8.671 -21.712 1.00 47.00 81 VAL A N 1
ATOM 628 C CA . VAL A 1 81 ? 18.645 9.770 -22.654 1.00 47.00 81 VAL A CA 1
ATOM 629 C C . VAL A 1 81 ? 17.285 10.449 -22.319 1.00 47.00 81 VAL A C 1
ATOM 631 O O . VAL A 1 81 ? 17.046 11.557 -22.789 1.00 47.00 81 VAL A O 1
ATOM 634 N N . GLY A 1 82 ? 16.430 9.913 -21.427 1.00 49.03 82 GLY A N 1
ATOM 635 C CA . GLY A 1 82 ? 15.083 10.487 -21.148 1.00 49.03 82 GLY A CA 1
ATOM 636 C C . GLY A 1 82 ? 14.653 10.702 -19.680 1.00 49.03 82 GLY A C 1
ATOM 637 O O . GLY A 1 82 ? 13.483 11.003 -19.427 1.00 49.03 82 GLY A O 1
ATOM 638 N N . GLY A 1 83 ? 15.563 10.540 -18.711 1.00 52.75 83 GLY A N 1
ATOM 639 C CA . GLY A 1 83 ? 15.254 10.248 -17.297 1.00 52.75 83 GLY A CA 1
ATOM 640 C C . GLY A 1 83 ? 14.268 11.177 -16.569 1.00 52.75 83 GLY A C 1
ATOM 641 O O . GLY A 1 83 ? 13.368 10.691 -15.884 1.00 52.75 83 GLY A O 1
ATOM 642 N N . ASP A 1 84 ? 14.372 12.498 -16.720 1.00 56.97 84 ASP A N 1
ATOM 643 C CA . ASP A 1 84 ? 13.676 13.426 -15.809 1.00 56.97 84 ASP A CA 1
ATOM 644 C C . ASP A 1 84 ? 12.145 13.432 -15.968 1.00 56.97 84 ASP A C 1
ATOM 646 O O . ASP A 1 84 ? 11.397 13.495 -14.986 1.00 56.97 84 ASP A O 1
ATOM 650 N N . THR A 1 85 ? 11.644 13.320 -17.202 1.00 58.25 85 THR A N 1
ATOM 651 C CA . THR A 1 85 ? 10.194 13.354 -17.466 1.00 58.25 85 THR A CA 1
ATOM 652 C C . THR A 1 85 ? 9.509 12.047 -17.069 1.00 58.25 85 THR A C 1
ATOM 654 O O . THR A 1 85 ? 8.453 12.081 -16.427 1.00 58.25 85 THR A O 1
ATOM 657 N N . VAL A 1 86 ? 10.134 10.902 -17.363 1.00 58.41 86 VAL A N 1
ATOM 658 C CA . VAL A 1 86 ? 9.637 9.563 -17.006 1.00 58.41 86 VAL A CA 1
ATOM 659 C C . VAL A 1 86 ? 9.624 9.378 -15.488 1.00 58.41 86 VAL A C 1
ATOM 661 O O . VAL A 1 86 ? 8.608 8.959 -14.929 1.00 58.41 86 VAL A O 1
ATOM 664 N N . HIS A 1 87 ? 10.681 9.808 -14.790 1.00 72.62 87 HIS A N 1
ATOM 665 C CA . HIS A 1 87 ? 10.712 9.784 -13.326 1.00 72.62 87 HIS A CA 1
ATOM 666 C C . HIS A 1 87 ? 9.609 10.647 -12.697 1.00 72.62 87 HIS A C 1
ATOM 668 O O . HIS A 1 87 ? 8.992 10.236 -11.710 1.00 72.62 87 HIS A O 1
ATOM 674 N N . SER A 1 88 ? 9.294 11.808 -13.283 1.00 80.25 88 SER A N 1
ATOM 675 C CA . SER A 1 88 ? 8.210 12.665 -12.784 1.00 80.25 88 SER A CA 1
ATOM 676 C C . SER A 1 88 ? 6.820 12.028 -12.946 1.00 80.25 88 SER A C 1
ATOM 678 O O . SER A 1 88 ? 5.988 12.127 -12.039 1.00 80.25 88 SER A O 1
ATOM 680 N N . LYS A 1 89 ? 6.562 11.330 -14.064 1.00 86.88 89 LYS A N 1
ATOM 681 C CA . LYS A 1 89 ? 5.294 10.622 -14.312 1.00 86.88 89 LYS A CA 1
ATOM 682 C C . LYS A 1 89 ? 5.121 9.460 -13.337 1.00 86.88 89 LYS A C 1
ATOM 684 O O . LYS A 1 89 ? 4.068 9.346 -12.709 1.00 86.88 89 LYS A O 1
ATOM 689 N N . ASP A 1 90 ? 6.161 8.653 -13.155 1.00 89.44 90 ASP A N 1
ATOM 690 C CA . ASP A 1 90 ? 6.125 7.492 -12.264 1.00 89.44 90 ASP A CA 1
ATOM 691 C C . ASP A 1 90 ? 5.879 7.907 -10.805 1.00 89.44 90 ASP A C 1
ATOM 693 O O . ASP A 1 90 ? 5.044 7.313 -10.123 1.00 89.44 90 ASP A O 1
ATOM 697 N N . LEU A 1 91 ? 6.502 8.993 -10.332 1.00 91.06 91 LEU A N 1
ATOM 698 C CA . LEU A 1 91 ? 6.249 9.536 -8.9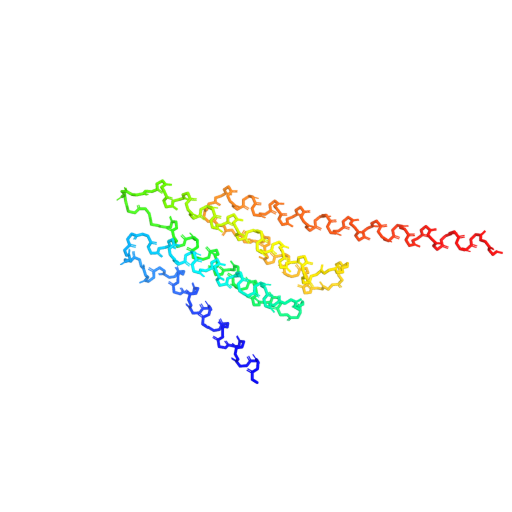89 1.00 91.06 91 LEU A CA 1
ATOM 699 C C . LEU A 1 91 ? 4.815 10.052 -8.800 1.00 91.06 91 LEU A C 1
ATOM 701 O O . LEU A 1 91 ? 4.254 9.940 -7.701 1.00 91.06 91 LEU A O 1
ATOM 705 N N . ARG A 1 92 ? 4.204 10.607 -9.854 1.00 93.75 92 ARG A N 1
ATOM 706 C CA . ARG A 1 92 ? 2.791 11.018 -9.833 1.00 93.75 92 ARG A CA 1
ATOM 707 C C . ARG A 1 92 ? 1.866 9.810 -9.739 1.00 93.75 92 ARG A C 1
ATOM 709 O O . ARG A 1 92 ? 0.978 9.816 -8.892 1.00 93.75 92 ARG A O 1
ATOM 716 N N . LEU A 1 93 ? 2.112 8.769 -10.534 1.00 95.25 93 LEU A N 1
ATOM 717 C CA . LEU A 1 93 ? 1.364 7.505 -10.491 1.00 95.25 93 LEU A CA 1
ATOM 718 C C . LEU A 1 93 ? 1.478 6.827 -9.119 1.00 95.25 93 LEU A C 1
ATOM 720 O O . LEU A 1 93 ? 0.483 6.389 -8.540 1.00 95.25 93 LEU A O 1
ATOM 724 N N . LEU A 1 94 ? 2.683 6.804 -8.550 1.00 95.50 94 LEU A N 1
ATOM 725 C CA . LEU A 1 94 ? 2.925 6.301 -7.201 1.00 95.50 94 LEU A CA 1
ATOM 726 C C . LEU A 1 94 ? 2.197 7.131 -6.138 1.00 95.50 94 LEU A C 1
ATOM 728 O O . LEU A 1 94 ? 1.622 6.571 -5.207 1.00 95.50 94 LEU A O 1
ATOM 732 N N . SER A 1 95 ? 2.154 8.455 -6.281 1.00 95.62 95 SER A N 1
ATOM 733 C CA . SER A 1 95 ? 1.369 9.296 -5.373 1.00 95.62 95 SER A CA 1
ATOM 734 C C . SER A 1 95 ? -0.138 9.040 -5.501 1.00 95.62 95 SER A C 1
ATOM 736 O O . SER A 1 95 ? -0.789 8.911 -4.471 1.00 95.62 95 SER A O 1
ATOM 738 N N . GLU A 1 96 ? -0.683 8.863 -6.713 1.00 97.38 96 GLU A N 1
ATOM 739 C CA . GLU A 1 96 ? -2.097 8.477 -6.907 1.00 97.38 96 GLU A CA 1
ATOM 740 C C . GLU A 1 96 ? -2.410 7.133 -6.231 1.00 97.38 96 GLU A C 1
ATOM 742 O O . GLU A 1 96 ? -3.470 6.955 -5.628 1.00 97.38 96 GLU A O 1
ATOM 747 N N . SER A 1 97 ? -1.471 6.183 -6.276 1.00 97.38 97 SER A N 1
ATOM 748 C CA . SER A 1 97 ? -1.662 4.873 -5.649 1.00 97.38 97 SER A CA 1
ATOM 749 C C . SER A 1 97 ? -1.882 4.950 -4.133 1.00 97.38 97 SER A C 1
ATOM 751 O O . SER A 1 97 ? -2.658 4.159 -3.594 1.00 97.38 97 SER A O 1
ATOM 753 N N . ILE A 1 98 ? -1.270 5.928 -3.450 1.00 97.94 98 ILE A N 1
ATOM 754 C CA . ILE A 1 98 ? -1.493 6.164 -2.018 1.00 97.94 98 ILE A CA 1
ATOM 755 C C . ILE A 1 98 ? -2.969 6.490 -1.778 1.00 97.94 98 ILE A C 1
ATOM 757 O O . ILE A 1 98 ? -3.598 5.867 -0.923 1.00 97.94 98 ILE A O 1
ATOM 761 N N . ASP A 1 99 ? -3.542 7.410 -2.553 1.00 97.88 99 ASP A N 1
ATOM 762 C CA . ASP A 1 99 ? -4.932 7.841 -2.387 1.00 97.88 99 ASP A CA 1
ATOM 763 C C . ASP A 1 99 ? -5.920 6.706 -2.677 1.00 97.88 99 ASP A C 1
ATOM 765 O O . ASP A 1 99 ? -6.894 6.519 -1.940 1.00 97.88 99 ASP A O 1
ATOM 769 N N . ILE A 1 100 ? -5.636 5.890 -3.697 1.00 98.00 100 ILE A N 1
ATOM 770 C CA . ILE A 1 100 ? -6.428 4.697 -4.024 1.00 98.00 100 ILE A CA 1
ATOM 771 C C . ILE A 1 100 ? -6.459 3.729 -2.834 1.00 98.00 100 ILE A C 1
ATOM 773 O O . ILE A 1 100 ? -7.535 3.285 -2.422 1.00 98.00 100 ILE A O 1
ATOM 777 N N . VAL A 1 101 ? -5.295 3.418 -2.258 1.00 97.75 101 VAL A N 1
ATOM 778 C CA . VAL A 1 101 ? -5.188 2.468 -1.141 1.00 97.75 101 VAL A CA 1
ATOM 779 C C . VAL A 1 101 ? -5.815 3.043 0.131 1.00 97.75 101 VAL A C 1
ATOM 781 O O . VAL A 1 101 ? -6.579 2.341 0.793 1.00 97.75 101 VAL A O 1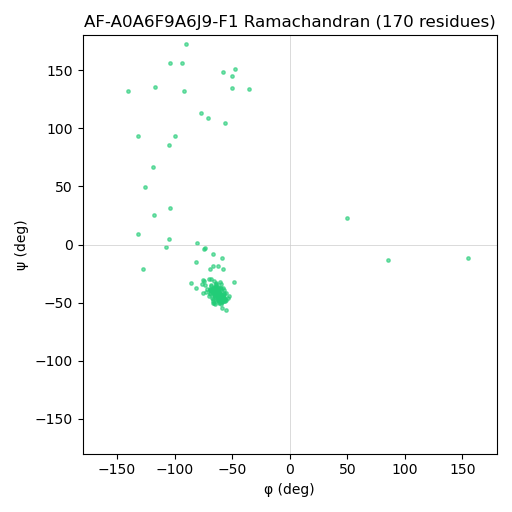
ATOM 784 N N . ARG A 1 102 ? -5.584 4.324 0.450 1.00 96.81 102 ARG A N 1
ATOM 785 C CA . ARG A 1 102 ? -6.221 5.016 1.590 1.00 96.81 102 ARG A CA 1
ATOM 786 C C . ARG A 1 102 ? -7.746 4.981 1.498 1.00 96.81 102 ARG A C 1
ATOM 788 O O . ARG A 1 102 ? -8.424 4.669 2.483 1.00 96.81 102 ARG A O 1
ATOM 795 N N . SER A 1 103 ? -8.285 5.284 0.317 1.00 95.62 103 SER A N 1
ATOM 796 C CA . SER A 1 103 ? -9.726 5.251 0.050 1.00 95.62 103 SER A CA 1
ATOM 797 C C . SER A 1 103 ? -10.286 3.842 0.251 1.00 95.62 103 SER A C 1
ATOM 799 O O . SER A 1 103 ? -11.244 3.647 1.004 1.00 95.62 103 SER A O 1
ATOM 801 N N . TRP A 1 104 ? -9.627 2.833 -0.323 1.00 95.62 104 TRP A N 1
ATOM 802 C CA . TRP A 1 104 ? -10.017 1.434 -0.165 1.00 95.62 104 TRP A CA 1
ATOM 803 C C . TRP A 1 104 ? -10.029 0.969 1.294 1.00 95.62 104 TRP A C 1
ATOM 805 O O . TRP A 1 104 ? -11.017 0.371 1.733 1.00 95.62 104 TRP A O 1
ATOM 815 N N . ILE A 1 105 ? -8.975 1.266 2.061 1.00 93.75 105 ILE A N 1
ATOM 816 C CA . ILE A 1 105 ? -8.894 0.917 3.487 1.00 93.75 105 ILE A CA 1
ATOM 817 C C . ILE A 1 105 ? -10.056 1.559 4.250 1.00 93.75 105 ILE A C 1
ATOM 819 O O . ILE A 1 105 ? -10.763 0.871 4.987 1.00 93.75 105 ILE A O 1
ATOM 823 N N . SER A 1 106 ? -10.303 2.851 4.018 1.00 91.25 106 SER A N 1
ATOM 824 C CA . SER A 1 106 ? -11.375 3.606 4.682 1.00 91.25 106 SER A CA 1
ATOM 825 C C . SER A 1 106 ? -12.767 3.052 4.361 1.00 91.25 106 SER A C 1
ATOM 827 O O . SER A 1 106 ? -13.644 3.008 5.223 1.00 91.25 106 SER A O 1
ATOM 829 N N . MET A 1 107 ? -12.984 2.587 3.127 1.00 89.88 107 MET A N 1
ATOM 830 C CA . MET A 1 107 ? -14.251 1.981 2.708 1.00 89.88 107 MET A CA 1
ATOM 831 C C . MET A 1 107 ? -14.438 0.550 3.222 1.00 89.88 107 MET A C 1
ATOM 833 O O . MET A 1 107 ? -15.575 0.153 3.484 1.00 89.88 107 MET A O 1
ATOM 837 N N . THR A 1 108 ? -13.350 -0.214 3.341 1.00 89.12 108 THR A N 1
ATOM 838 C CA . THR A 1 108 ? -13.362 -1.633 3.735 1.00 89.12 108 THR A CA 1
ATOM 839 C C . THR A 1 108 ? -13.457 -1.802 5.247 1.00 89.12 108 THR A C 1
ATOM 841 O O . THR A 1 108 ? -14.160 -2.686 5.732 1.00 89.12 108 THR A O 1
ATOM 844 N N . PHE A 1 109 ? -12.796 -0.926 6.003 1.00 86.19 109 PHE A N 1
ATOM 845 C CA . PHE A 1 109 ? -12.720 -0.992 7.458 1.00 86.19 109 PHE A CA 1
ATOM 846 C C . PHE A 1 109 ? -13.342 0.257 8.088 1.00 86.19 109 PHE A C 1
ATOM 848 O O . PHE A 1 109 ? -12.656 1.072 8.704 1.00 86.19 109 PHE A O 1
ATOM 855 N N . LYS A 1 110 ? -14.660 0.408 7.932 1.00 76.69 110 LYS A N 1
ATOM 856 C CA . LYS A 1 110 ? -15.419 1.548 8.481 1.00 76.69 110 LYS A CA 1
ATOM 857 C C . LYS A 1 110 ? -15.542 1.521 10.003 1.00 76.69 110 LYS A C 1
ATOM 859 O O . LYS A 1 110 ? -15.671 2.565 10.631 1.00 76.69 110 LYS A O 1
ATOM 864 N N . GLU A 1 111 ? -15.538 0.327 10.588 1.00 71.81 111 GLU A N 1
ATOM 865 C CA . GLU A 1 111 ? -15.694 0.151 12.028 1.00 71.81 111 GLU A CA 1
ATOM 866 C C . GLU A 1 111 ? -14.353 0.162 12.773 1.00 71.81 111 GLU A C 1
ATOM 868 O O . GLU A 1 111 ? -13.270 0.172 12.176 1.00 71.81 111 GLU A O 1
ATOM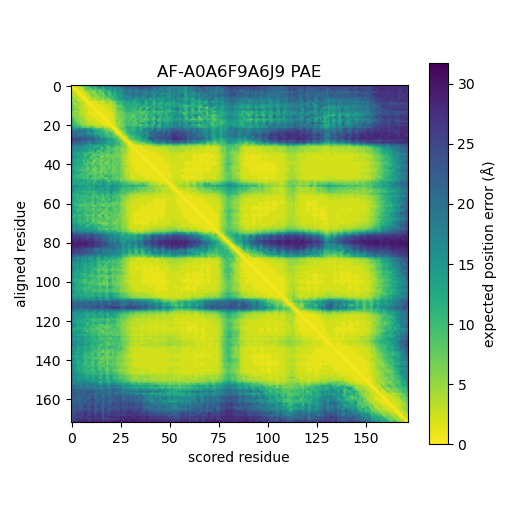 873 N N . LYS A 1 112 ? -14.444 0.164 14.111 1.00 67.94 112 LYS A N 1
ATOM 874 C CA . LYS A 1 112 ? -13.301 0.029 15.020 1.00 67.94 112 LYS A CA 1
ATOM 875 C C . LYS A 1 112 ? -12.440 -1.173 14.622 1.00 67.94 112 LYS A C 1
ATOM 877 O O . LYS A 1 112 ? -12.971 -2.206 14.223 1.00 67.94 112 LYS A O 1
ATOM 882 N N . LEU A 1 113 ? -11.129 -1.036 14.813 1.00 66.25 113 LEU A N 1
ATOM 883 C CA . LEU A 1 113 ? -10.154 -2.106 14.610 1.00 66.25 113 LEU A CA 1
ATOM 884 C C . LEU A 1 113 ? -10.543 -3.313 15.485 1.00 66.25 113 LEU A C 1
ATOM 886 O O . LEU A 1 113 ? -10.429 -3.243 16.708 1.00 66.25 113 LEU A O 1
ATOM 890 N N . ARG A 1 114 ? -11.094 -4.372 14.884 1.00 65.81 114 ARG A N 1
ATOM 891 C CA . ARG A 1 114 ? -11.649 -5.527 15.623 1.00 65.81 114 ARG A CA 1
ATOM 892 C C . ARG A 1 114 ? -11.099 -6.872 15.169 1.00 65.81 114 ARG A C 1
ATOM 894 O O . ARG A 1 114 ? -11.175 -7.825 15.934 1.00 65.81 114 ARG A O 1
ATOM 901 N N . ASP A 1 115 ? -10.559 -6.958 13.957 1.00 71.81 115 ASP A N 1
ATOM 902 C CA . ASP A 1 115 ? -10.200 -8.235 13.345 1.00 71.81 115 ASP A CA 1
ATOM 903 C C . ASP A 1 115 ? -8.689 -8.346 13.093 1.00 71.81 115 ASP A C 1
ATOM 905 O O . ASP A 1 115 ? -8.041 -7.441 12.567 1.00 71.81 115 ASP A O 1
ATOM 909 N N . THR A 1 116 ? -8.136 -9.507 13.436 1.00 79.62 116 THR A N 1
ATOM 910 C CA . THR A 1 116 ? -6.796 -9.968 13.053 1.00 79.62 116 THR A CA 1
ATOM 911 C C . THR A 1 116 ? -6.505 -9.817 11.556 1.00 79.62 116 THR A C 1
ATOM 913 O O . THR A 1 116 ? -5.367 -9.521 11.180 1.00 79.62 116 THR A O 1
ATOM 916 N N . SER A 1 117 ? -7.522 -9.956 10.697 1.00 80.38 117 SER A N 1
ATOM 917 C CA . SER A 1 117 ? -7.401 -9.754 9.249 1.00 80.38 117 SER A CA 1
ATOM 918 C C . SER A 1 117 ? -7.040 -8.308 8.883 1.00 80.38 117 SER A C 1
ATOM 920 O O . SER A 1 117 ? -6.245 -8.084 7.968 1.00 80.38 117 SER A O 1
ATOM 922 N N . GLU A 1 118 ? -7.547 -7.330 9.639 1.00 88.25 118 GLU A N 1
ATOM 923 C CA . GLU A 1 118 ? -7.237 -5.910 9.468 1.00 88.25 118 GLU A CA 1
ATOM 924 C C . GLU A 1 118 ? -5.797 -5.606 9.890 1.00 88.25 118 GLU A C 1
ATOM 926 O O . GLU A 1 118 ? -5.068 -4.940 9.159 1.00 88.25 118 GLU A O 1
ATOM 931 N N . ILE A 1 119 ? -5.349 -6.152 11.025 1.00 88.25 119 ILE A N 1
ATOM 932 C CA . ILE A 1 119 ? -3.964 -5.991 11.506 1.00 88.25 119 ILE A CA 1
ATOM 933 C C . ILE A 1 119 ? -2.974 -6.589 10.501 1.00 88.25 119 ILE A C 1
ATOM 935 O O . ILE A 1 119 ? -1.969 -5.965 10.159 1.00 88.25 119 ILE A O 1
ATOM 939 N N . LYS A 1 120 ? -3.270 -7.788 9.983 1.00 90.38 120 LYS A N 1
ATOM 940 C CA . LYS A 1 120 ? -2.445 -8.434 8.957 1.00 90.38 120 LYS A CA 1
ATOM 941 C C . LYS A 1 120 ? -2.375 -7.594 7.680 1.00 90.38 120 LYS A C 1
ATOM 943 O O . LYS A 1 120 ? -1.295 -7.453 7.113 1.00 90.38 120 LYS A O 1
ATOM 948 N N . MET A 1 121 ? -3.496 -7.013 7.250 1.00 93.31 121 MET A N 1
ATOM 949 C CA . MET A 1 121 ? -3.536 -6.090 6.111 1.00 93.31 121 MET A CA 1
ATOM 950 C C . MET A 1 121 ? -2.638 -4.870 6.353 1.00 93.31 121 MET A C 1
ATOM 952 O O . MET A 1 121 ? -1.786 -4.588 5.511 1.00 93.31 121 MET A O 1
ATOM 956 N N . TRP A 1 122 ? -2.757 -4.203 7.507 1.00 94.69 122 TRP A N 1
ATOM 957 C CA . TRP A 1 122 ? -1.919 -3.049 7.855 1.00 94.69 122 TRP A CA 1
ATOM 958 C C . TRP A 1 122 ? -0.429 -3.386 7.826 1.00 94.69 122 TRP A C 1
ATOM 960 O O . TRP A 1 122 ? 0.345 -2.661 7.205 1.00 94.69 122 TRP A O 1
ATOM 970 N N . ASN A 1 123 ? -0.032 -4.510 8.429 1.00 94.50 123 ASN A N 1
ATOM 971 C CA . ASN A 1 123 ? 1.358 -4.968 8.414 1.00 94.50 123 ASN A CA 1
ATOM 972 C C . ASN A 1 123 ? 1.859 -5.203 6.985 1.00 94.50 123 ASN A C 1
ATOM 974 O O . ASN A 1 123 ? 2.939 -4.734 6.624 1.00 94.50 123 ASN A O 1
ATOM 978 N N . ASN A 1 124 ? 1.058 -5.875 6.153 1.00 95.31 124 ASN A N 1
ATOM 979 C CA . ASN A 1 124 ? 1.411 -6.127 4.761 1.00 95.31 124 ASN A CA 1
ATOM 980 C C . ASN A 1 124 ? 1.599 -4.818 3.985 1.00 95.31 124 ASN A C 1
ATOM 982 O O . ASN A 1 124 ? 2.609 -4.676 3.308 1.00 95.31 124 ASN A O 1
ATOM 986 N N . ILE A 1 125 ? 0.688 -3.851 4.127 1.00 96.56 125 ILE A N 1
ATOM 987 C CA . ILE A 1 125 ? 0.757 -2.550 3.444 1.00 96.56 125 ILE A CA 1
ATOM 988 C C . ILE A 1 125 ? 1.944 -1.711 3.934 1.00 96.56 125 ILE A C 1
ATOM 990 O O . ILE A 1 125 ? 2.712 -1.208 3.116 1.00 96.56 125 ILE A O 1
ATOM 994 N N . ILE A 1 126 ? 2.139 -1.571 5.247 1.00 96.81 126 ILE A N 1
ATOM 995 C CA . ILE A 1 126 ? 3.200 -0.725 5.824 1.00 96.81 126 ILE A CA 1
ATOM 996 C C . ILE A 1 126 ? 4.593 -1.306 5.548 1.00 96.81 126 ILE A C 1
ATOM 998 O O . ILE A 1 126 ? 5.542 -0.554 5.330 1.00 96.81 126 ILE A O 1
ATOM 1002 N N . SER A 1 127 ? 4.736 -2.634 5.525 1.00 96.00 127 SER A N 1
ATOM 1003 C CA . SER A 1 127 ? 6.041 -3.283 5.329 1.00 96.00 127 SER A CA 1
ATOM 1004 C C . SER A 1 127 ? 6.654 -3.061 3.942 1.00 96.00 127 SER A C 1
ATOM 1006 O O . SER A 1 127 ? 7.869 -3.212 3.785 1.00 96.00 127 SER A O 1
ATOM 1008 N N . LEU A 1 128 ? 5.849 -2.659 2.953 1.00 94.25 128 LEU A N 1
ATOM 1009 C CA . LEU A 1 128 ? 6.301 -2.471 1.578 1.00 94.25 128 LEU A CA 1
ATOM 1010 C C . LEU A 1 128 ? 7.441 -1.448 1.478 1.00 94.25 128 LEU A C 1
ATOM 1012 O O . LEU A 1 128 ? 7.556 -0.502 2.265 1.00 94.25 128 LEU A O 1
ATOM 1016 N N . SER A 1 129 ? 8.311 -1.679 0.496 1.00 91.00 129 SER A N 1
ATOM 1017 C CA . SER A 1 129 ? 9.477 -0.850 0.214 1.00 91.00 129 SER A CA 1
ATOM 1018 C C . SER A 1 129 ? 9.654 -0.711 -1.287 1.00 91.00 129 SER A C 1
ATOM 1020 O O . SER A 1 129 ? 9.645 -1.700 -2.020 1.00 91.00 129 SER A O 1
ATOM 1022 N N . PHE A 1 130 ? 9.848 0.522 -1.724 1.00 91.00 130 PHE A N 1
ATOM 1023 C CA . PHE A 1 130 ? 10.104 0.896 -3.105 1.00 91.00 130 PHE A CA 1
ATOM 1024 C C . PHE A 1 130 ? 11.594 1.212 -3.262 1.00 91.00 130 PHE A C 1
ATOM 1026 O O . PHE A 1 130 ? 12.259 1.575 -2.291 1.00 91.00 130 PHE A O 1
ATOM 1033 N N . VAL A 1 131 ? 12.117 1.101 -4.483 1.00 88.81 131 VAL A N 1
ATOM 1034 C CA . VAL A 1 131 ? 13.497 1.512 -4.808 1.00 88.81 131 VAL A CA 1
ATOM 1035 C C . VAL A 1 131 ? 13.725 2.986 -4.458 1.00 88.81 131 VAL A C 1
ATOM 1037 O O . VAL A 1 131 ? 14.757 3.338 -3.893 1.00 88.81 131 VAL A O 1
ATOM 1040 N N . ASN A 1 132 ? 12.731 3.844 -4.707 1.00 88.31 132 ASN A N 1
ATOM 1041 C CA . ASN A 1 132 ? 12.769 5.228 -4.257 1.00 88.31 132 ASN A CA 1
ATOM 1042 C C . ASN A 1 132 ? 12.603 5.308 -2.723 1.00 88.31 132 ASN A C 1
ATOM 1044 O O . ASN A 1 132 ? 11.520 5.071 -2.172 1.00 88.31 132 ASN A O 1
ATOM 1048 N N . GLY A 1 133 ? 13.691 5.653 -2.029 1.00 88.69 133 GLY A N 1
ATOM 1049 C CA . GLY A 1 133 ? 13.735 5.721 -0.567 1.00 88.69 133 GLY A CA 1
ATOM 1050 C C . GLY A 1 133 ? 12.831 6.801 0.031 1.00 88.69 133 GLY A C 1
ATOM 1051 O O . GLY A 1 133 ? 12.191 6.566 1.058 1.00 88.69 133 GLY A O 1
ATOM 1052 N N . ASP A 1 134 ? 12.710 7.958 -0.619 1.00 91.31 134 ASP A N 1
ATOM 1053 C CA . ASP A 1 134 ? 11.852 9.043 -0.134 1.00 91.31 134 ASP A CA 1
ATOM 1054 C C . ASP A 1 134 ? 10.372 8.713 -0.314 1.00 91.31 134 ASP A C 1
ATOM 1056 O O . ASP A 1 134 ? 9.566 8.942 0.593 1.00 91.31 134 ASP A O 1
ATOM 1060 N N . PHE A 1 135 ? 10.013 8.063 -1.422 1.00 92.31 135 PHE A N 1
ATOM 1061 C CA . PHE A 1 135 ? 8.671 7.525 -1.600 1.00 92.31 135 PHE A CA 1
ATOM 1062 C C . PHE A 1 135 ? 8.360 6.435 -0.566 1.00 92.31 135 PHE A C 1
ATOM 1064 O O . PHE A 1 135 ? 7.273 6.436 0.006 1.00 92.31 135 PHE A O 1
ATOM 1071 N N . THR A 1 136 ? 9.315 5.557 -0.244 1.00 94.00 136 THR A N 1
ATOM 1072 C CA . THR A 1 136 ? 9.146 4.552 0.822 1.00 94.00 136 THR A CA 1
ATOM 1073 C C . THR A 1 136 ? 8.874 5.197 2.181 1.00 94.00 136 THR A C 1
ATOM 1075 O O . THR A 1 136 ? 7.976 4.756 2.904 1.00 94.00 136 THR A O 1
ATOM 1078 N N . LYS A 1 137 ? 9.599 6.268 2.534 1.00 95.12 137 LYS A N 1
ATOM 1079 C CA . LYS A 1 137 ? 9.335 7.035 3.764 1.00 95.12 137 LYS A CA 1
ATOM 1080 C C . LYS A 1 137 ? 7.934 7.641 3.743 1.00 95.12 137 LYS A C 1
ATOM 1082 O O . LYS A 1 137 ? 7.187 7.439 4.698 1.00 95.12 137 LYS A O 1
ATOM 1087 N N . LYS A 1 138 ? 7.557 8.313 2.646 1.00 96.50 138 LYS A N 1
ATOM 1088 C CA . LYS A 1 138 ? 6.218 8.902 2.465 1.00 96.50 138 LYS A CA 1
ATOM 1089 C C . LYS A 1 138 ? 5.124 7.844 2.620 1.00 96.50 138 LYS A C 1
ATOM 1091 O O . LYS A 1 138 ? 4.180 8.059 3.377 1.00 96.50 138 LYS A O 1
ATOM 1096 N N . TRP A 1 139 ? 5.269 6.699 1.954 1.00 97.50 139 TRP A N 1
ATOM 1097 C CA . TRP A 1 139 ? 4.344 5.567 2.023 1.00 97.50 139 TRP A CA 1
ATOM 1098 C C . TRP A 1 139 ? 4.135 5.101 3.466 1.00 97.50 139 TRP A C 1
ATOM 1100 O O . TRP A 1 139 ? 3.013 5.109 3.974 1.00 97.50 139 TRP A O 1
ATOM 1110 N N . ARG A 1 140 ? 5.227 4.762 4.160 1.00 97.94 140 ARG A N 1
ATOM 1111 C CA . ARG A 1 140 ? 5.181 4.262 5.541 1.00 97.94 140 ARG A CA 1
ATOM 1112 C C . ARG A 1 140 ? 4.604 5.293 6.498 1.00 97.94 140 ARG A C 1
ATOM 1114 O O . ARG A 1 140 ? 3.706 4.965 7.262 1.00 97.94 140 ARG A O 1
ATOM 1121 N N . GLN A 1 141 ? 5.068 6.538 6.424 1.00 97.81 141 GLN A N 1
ATOM 1122 C CA . GLN A 1 141 ? 4.568 7.620 7.270 1.00 97.81 141 GLN A CA 1
ATOM 1123 C C . GLN A 1 141 ? 3.061 7.819 7.098 1.00 97.81 141 GLN A C 1
ATOM 1125 O O . GLN A 1 141 ? 2.344 7.943 8.091 1.00 97.81 141 GLN A O 1
ATOM 1130 N N . THR A 1 142 ? 2.581 7.804 5.854 1.00 97.75 142 THR A N 1
ATOM 1131 C CA . THR A 1 142 ? 1.159 7.957 5.534 1.00 97.75 142 THR A CA 1
ATOM 1132 C C . THR A 1 142 ? 0.322 6.865 6.199 1.00 97.75 142 THR A C 1
ATOM 1134 O O . THR A 1 142 ? -0.595 7.171 6.960 1.00 97.75 142 THR A O 1
ATOM 1137 N N . PHE A 1 143 ? 0.657 5.594 5.968 1.00 97.19 143 PHE A N 1
ATOM 1138 C CA . PHE A 1 143 ? -0.146 4.483 6.485 1.00 97.19 143 PHE A CA 1
ATOM 1139 C C . PHE A 1 143 ? 0.022 4.262 7.994 1.00 97.19 143 PHE A C 1
ATOM 1141 O O . PHE A 1 143 ? -0.949 3.904 8.657 1.00 97.19 143 PHE A O 1
ATOM 1148 N N . CYS A 1 144 ? 1.192 4.549 8.572 1.00 96.19 144 CYS A N 1
ATOM 1149 C CA . CYS A 1 144 ? 1.355 4.572 10.028 1.00 96.19 144 CYS A CA 1
ATOM 1150 C C . CYS A 1 144 ? 0.475 5.652 10.669 1.00 96.19 144 CYS A C 1
ATOM 1152 O O . CYS A 1 144 ? -0.211 5.376 11.649 1.00 96.19 144 CYS A O 1
ATOM 1154 N N . THR A 1 145 ? 0.438 6.857 10.091 1.00 96.31 145 THR A N 1
ATOM 1155 C CA . THR A 1 145 ? -0.381 7.967 10.606 1.00 96.31 145 THR A CA 1
ATOM 1156 C C . THR A 1 145 ? -1.874 7.638 10.544 1.00 96.31 145 THR A C 1
ATOM 1158 O O . THR A 1 145 ? -2.603 7.902 11.502 1.00 96.31 145 THR A O 1
ATOM 1161 N N . ASP A 1 146 ? -2.338 7.015 9.458 1.00 94.50 146 ASP A N 1
ATOM 1162 C CA . ASP A 1 146 ? -3.732 6.574 9.337 1.00 94.50 146 ASP A CA 1
ATOM 1163 C C . ASP A 1 146 ? -4.091 5.510 10.382 1.00 94.50 146 ASP A C 1
ATOM 1165 O O . ASP A 1 146 ? -5.134 5.606 11.040 1.00 94.50 146 ASP A O 1
ATOM 1169 N N . LEU A 1 147 ? -3.214 4.520 10.578 1.00 92.56 147 LEU A N 1
ATOM 1170 C CA . LEU A 1 147 ? -3.395 3.485 11.592 1.00 92.56 147 LEU A CA 1
ATOM 1171 C C . LEU A 1 147 ? -3.430 4.086 13.005 1.00 92.56 147 LEU A C 1
ATOM 1173 O O . LEU A 1 147 ? -4.325 3.770 13.791 1.00 92.56 147 LEU A O 1
ATOM 1177 N N . GLU A 1 148 ? -2.508 4.993 13.329 1.00 90.62 148 GLU A N 1
ATOM 1178 C CA . GLU A 1 148 ? -2.497 5.711 14.606 1.00 90.62 148 GLU A CA 1
ATOM 1179 C C . GLU A 1 148 ? -3.776 6.524 14.826 1.00 90.62 148 GLU A C 1
ATOM 1181 O O . GLU A 1 148 ? -4.350 6.496 15.920 1.00 90.62 148 GLU A O 1
ATOM 1186 N N . GLY A 1 149 ? -4.238 7.239 13.797 1.00 90.12 149 GLY A N 1
ATOM 1187 C CA . GLY A 1 149 ? -5.491 7.990 13.828 1.00 90.12 149 GLY A CA 1
ATOM 1188 C C . GLY A 1 149 ? -6.673 7.084 14.163 1.00 90.12 149 GLY A C 1
ATOM 1189 O O . GLY A 1 149 ? -7.464 7.389 15.062 1.00 90.12 149 GLY A O 1
ATOM 1190 N N . LYS A 1 150 ? -6.738 5.915 13.524 1.00 87.38 150 LYS A N 1
ATOM 1191 C CA . LYS A 1 150 ? -7.773 4.914 13.787 1.00 87.38 150 LYS A CA 1
ATOM 1192 C C . LYS A 1 150 ? -7.696 4.344 15.208 1.00 87.38 150 LYS A C 1
ATOM 1194 O O . LYS A 1 150 ? -8.716 4.252 15.892 1.00 87.38 150 LYS A O 1
ATOM 1199 N N . LEU A 1 151 ? -6.501 4.021 15.704 1.00 85.00 151 LEU A N 1
ATOM 1200 C CA . LEU A 1 151 ? -6.299 3.535 17.078 1.00 85.00 151 LEU A CA 1
ATOM 1201 C C . LEU A 1 151 ? -6.710 4.575 18.136 1.00 85.00 151 LEU A C 1
ATOM 1203 O O . LEU A 1 151 ? -7.300 4.220 19.162 1.00 85.00 151 LEU A O 1
ATOM 1207 N N . LYS A 1 152 ? -6.451 5.866 17.891 1.00 84.56 152 LYS A N 1
ATOM 1208 C CA . LYS A 1 152 ? -6.880 6.964 18.778 1.00 84.56 152 LYS A CA 1
ATOM 1209 C C . LYS A 1 152 ? -8.405 7.066 18.862 1.00 84.56 152 LYS A C 1
ATOM 1211 O O . LYS A 1 152 ? -8.934 7.196 19.966 1.00 84.56 152 LYS A O 1
ATOM 1216 N N . GLN A 1 153 ? -9.117 6.935 17.741 1.00 80.00 153 GLN A N 1
ATOM 1217 C CA . GLN A 1 153 ? -10.588 6.923 17.726 1.00 80.00 153 GLN A CA 1
ATOM 1218 C C . GLN A 1 153 ? -11.162 5.767 18.555 1.00 80.00 153 GLN A C 1
ATOM 1220 O O . GLN A 1 153 ? -12.084 5.962 19.349 1.00 80.00 153 GLN A O 1
ATOM 1225 N N . VAL A 1 154 ? -10.576 4.570 18.432 1.00 73.25 154 VAL A N 1
ATOM 1226 C CA . VAL A 1 154 ? -10.968 3.400 19.232 1.00 73.25 154 VAL A CA 1
ATOM 1227 C C . VAL A 1 154 ? -10.810 3.687 20.726 1.00 73.25 154 VAL A C 1
ATOM 1229 O O . VAL A 1 154 ? -11.751 3.472 21.493 1.00 73.25 154 VAL A O 1
ATOM 1232 N N . ARG A 1 155 ? -9.653 4.228 21.133 1.00 70.88 155 ARG A N 1
ATOM 1233 C CA . ARG A 1 155 ? -9.360 4.583 22.531 1.00 70.88 155 ARG A CA 1
ATOM 1234 C C . ARG A 1 155 ? -10.349 5.609 23.090 1.00 70.88 155 ARG A C 1
ATOM 1236 O O . ARG A 1 155 ? -10.822 5.431 24.210 1.00 70.88 155 ARG A O 1
ATOM 1243 N N . ASN A 1 156 ? -10.663 6.658 22.334 1.00 72.19 156 ASN A N 1
ATOM 1244 C CA . ASN A 1 156 ? -11.600 7.695 22.775 1.00 72.19 156 ASN A CA 1
ATOM 1245 C C . ASN A 1 156 ? -13.012 7.136 22.965 1.00 72.19 156 ASN A C 1
ATOM 1247 O O . ASN A 1 156 ? -13.633 7.385 23.993 1.00 72.19 156 ASN A O 1
ATOM 1251 N N . CYS A 1 157 ? -13.470 6.278 22.054 1.00 64.19 157 CYS A N 1
ATOM 1252 C CA . CYS A 1 157 ? -14.795 5.682 22.174 1.00 64.19 157 CYS A CA 1
ATOM 1253 C C . CYS A 1 157 ? -14.919 4.738 23.392 1.00 64.19 157 CYS A C 1
ATOM 1255 O O . CYS A 1 157 ? -15.984 4.654 23.995 1.00 64.19 157 CYS A O 1
ATOM 1257 N N . TYR A 1 158 ? -13.844 4.051 23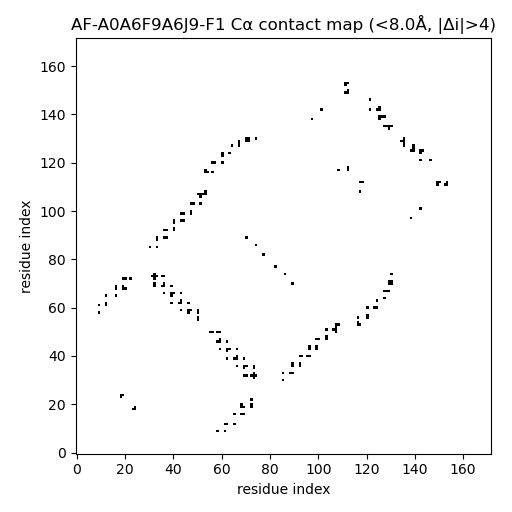.805 1.00 66.19 158 TYR A N 1
ATOM 1258 C CA . TYR A 1 158 ? -13.851 3.297 25.070 1.00 66.19 158 TYR A CA 1
ATOM 1259 C C . TYR A 1 158 ? -13.927 4.209 26.300 1.00 66.19 158 TYR A C 1
ATOM 1261 O O . TYR A 1 158 ? -14.643 3.893 27.247 1.00 66.19 158 TYR A O 1
ATOM 1269 N N . LYS A 1 159 ? -13.229 5.353 26.287 1.00 69.06 159 LYS A N 1
ATOM 1270 C CA . LYS A 1 159 ? -13.318 6.343 27.373 1.00 69.06 159 LYS A CA 1
ATOM 1271 C C . LYS A 1 159 ? -14.738 6.895 27.516 1.00 69.06 159 LYS A C 1
ATOM 1273 O O . LYS A 1 159 ? -15.238 6.976 28.631 1.00 69.06 159 LYS A O 1
ATOM 1278 N N . GLU A 1 160 ? -15.396 7.220 26.406 1.00 71.50 160 GLU A N 1
ATOM 1279 C CA . GLU A 1 160 ? -16.787 7.694 26.394 1.00 71.50 160 GLU A CA 1
ATOM 1280 C C . GLU A 1 160 ? -17.769 6.635 26.919 1.00 71.50 160 GLU A C 1
ATOM 1282 O O . GLU A 1 160 ? -18.635 6.955 27.729 1.00 71.50 160 GLU A O 1
ATOM 1287 N N . GLN A 1 161 ? -17.603 5.364 26.531 1.00 69.19 161 GLN A N 1
ATOM 1288 C CA . GLN A 1 161 ? -18.422 4.260 27.052 1.00 69.19 161 GLN A CA 1
ATOM 1289 C C . GLN A 1 161 ? -18.251 4.067 28.565 1.00 69.19 161 GLN A C 1
ATOM 1291 O O . GLN A 1 161 ? -19.241 3.889 29.275 1.00 69.19 161 GLN A O 1
ATOM 1296 N N . LEU A 1 162 ? -17.016 4.140 29.070 1.00 72.50 162 LEU A N 1
ATOM 1297 C CA . LEU A 1 162 ? -16.740 4.048 30.506 1.00 72.50 162 LEU A CA 1
ATOM 1298 C C . LEU A 1 162 ? -17.353 5.227 31.273 1.00 72.50 162 LEU A C 1
ATOM 1300 O O . LEU A 1 162 ? -18.010 5.006 32.289 1.00 72.50 162 LEU A O 1
ATOM 1304 N N . LEU A 1 163 ? -17.219 6.456 30.762 1.00 73.88 163 LEU A N 1
ATOM 1305 C CA . LEU A 1 163 ? -17.845 7.647 31.350 1.00 73.88 163 LEU A CA 1
ATOM 1306 C C . LEU A 1 163 ? -19.374 7.534 31.388 1.00 73.88 163 LEU A C 1
ATOM 1308 O O . LEU A 1 163 ? -19.980 7.845 32.411 1.00 73.88 163 LEU A O 1
ATOM 1312 N N . TYR A 1 164 ? -19.994 7.042 30.312 1.00 73.31 164 TYR A N 1
ATOM 1313 C CA . TYR A 1 164 ? -21.437 6.807 30.269 1.00 73.31 164 TYR A CA 1
ATOM 1314 C C . TYR A 1 164 ? -21.872 5.766 31.308 1.00 73.31 164 TYR A C 1
ATOM 1316 O O . TYR A 1 164 ? -22.800 6.017 32.073 1.00 73.31 164 TYR A O 1
ATOM 1324 N N . SER A 1 165 ? -21.164 4.632 31.399 1.00 69.81 165 SER A N 1
ATOM 1325 C CA . SER A 1 165 ? -21.470 3.591 32.389 1.00 69.81 165 SER A CA 1
ATOM 1326 C C . SER A 1 165 ? -21.347 4.099 33.828 1.00 69.81 165 SER A C 1
ATOM 1328 O O . SER A 1 165 ? -22.268 3.906 34.611 1.00 69.81 165 SER A O 1
ATOM 1330 N N . ALA A 1 166 ? -20.290 4.850 34.157 1.00 67.94 166 ALA A N 1
ATOM 1331 C CA . ALA A 1 166 ? -20.098 5.433 35.485 1.00 67.94 166 ALA A CA 1
ATOM 1332 C C . ALA A 1 166 ? -21.187 6.457 35.855 1.00 67.94 166 ALA A C 1
ATOM 1334 O O . ALA A 1 166 ? -21.558 6.580 37.022 1.00 67.94 166 ALA A O 1
ATOM 1335 N N . HIS A 1 167 ? -21.718 7.190 34.873 1.00 66.69 167 HIS A N 1
ATOM 1336 C CA . HIS A 1 167 ? -22.787 8.161 35.099 1.00 66.69 167 HIS A CA 1
ATOM 1337 C C . HIS A 1 167 ? -24.157 7.499 35.318 1.00 66.69 167 HIS A C 1
ATOM 1339 O O . HIS A 1 167 ? -24.982 8.034 36.055 1.00 66.69 167 HIS A O 1
ATOM 1345 N N . VAL A 1 168 ? -24.400 6.335 34.705 1.00 66.94 168 VAL A N 1
ATOM 1346 C CA . VAL A 1 168 ? -25.619 5.538 34.920 1.00 66.94 168 VAL A CA 1
ATO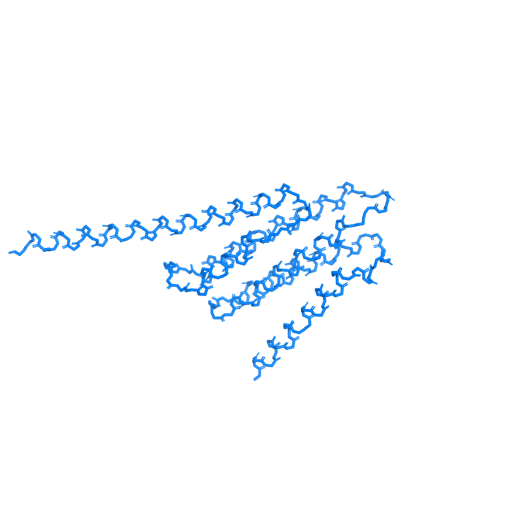M 1347 C C . VAL A 1 168 ? -25.601 4.864 36.294 1.00 66.94 168 VAL A C 1
ATOM 1349 O O . VAL A 1 168 ? -26.615 4.891 36.985 1.00 66.94 168 VAL A O 1
ATOM 1352 N N . THR A 1 169 ? -24.459 4.328 36.737 1.00 64.31 169 THR A N 1
ATOM 1353 C CA . THR A 1 169 ? -24.355 3.659 38.047 1.00 64.31 169 THR A CA 1
ATOM 1354 C C . THR A 1 169 ? -24.488 4.622 39.230 1.00 64.31 169 THR A C 1
ATOM 1356 O O . THR A 1 169 ? -24.993 4.226 40.267 1.00 64.31 169 THR A O 1
ATOM 1359 N N . ASN A 1 170 ? -24.092 5.892 39.080 1.00 57.94 170 ASN A N 1
ATOM 1360 C CA . ASN A 1 170 ? -24.221 6.920 40.129 1.00 57.94 170 ASN A CA 1
ATOM 1361 C C . ASN A 1 170 ? -25.628 7.547 40.237 1.00 57.94 170 ASN A C 1
ATOM 1363 O O . ASN A 1 170 ? -25.824 8.472 41.025 1.00 57.94 170 ASN A O 1
ATOM 1367 N N . LYS A 1 171 ? -26.592 7.107 39.420 1.00 53.16 171 LYS A N 1
ATOM 1368 C CA . LYS A 1 171 ? -27.995 7.560 39.462 1.00 53.16 171 LYS A CA 1
ATOM 1369 C C . LYS A 1 171 ? -28.955 6.530 40.080 1.00 53.16 171 LYS A C 1
ATOM 1371 O O . LYS A 1 171 ? -30.161 6.769 40.059 1.00 53.16 171 LYS A O 1
ATOM 1376 N N . ILE A 1 172 ? -28.433 5.417 40.597 1.00 46.34 172 ILE A N 1
ATOM 1377 C CA . ILE A 1 172 ? -29.158 4.381 41.352 1.00 46.34 172 ILE A CA 1
ATOM 1378 C C . ILE A 1 172 ? -28.664 4.438 42.795 1.00 46.34 172 ILE A C 1
ATOM 1380 O O . ILE A 1 172 ? -29.519 4.351 43.700 1.00 46.34 172 ILE A O 1
#

Secondary structure (DSSP, 8-state):
-HHHHHHHHHHHHHHHHHHHHTTTTTTPPTTHHHHHHHHHHHHHHHHHHH---GGGTHHHHHHHHHHHHHHHHHHT---SS-HHHHHHHHHHHHHHHHHHHHHHHHHH--S-S--HHHHHHHHHHHH---SSHHHHHHHHHHHHHHHHHHHHHHHHHHHHHHHHHHHHHTT-

Nearest PDB structures (foldseek):
  8fbj-assembly1_A  TM=5.527E-01  e=2.596E-01  synthetic construct
  8e0m-assembly3_H  TM=4.303E-01  e=1.141E+00  synthetic construct
  4tql-assembly2_B  TM=1.886E-01  e=2.913E+00  synthetic construct
  3ja6-assembly1_I  TM=2.021E-01  e=8.209E+00  Escherichia coli

Solvent-accessible surface area (backbone atoms only — not comparable to full-atom values): 9715 Å² total; per-residue (Å²): 111,70,67,58,54,50,52,54,47,54,52,50,52,50,50,53,45,51,46,53,74,67,45,81,71,77,84,65,63,90,64,50,38,53,53,52,35,53,53,41,48,54,49,40,45,54,43,35,72,71,57,50,52,69,92,53,52,63,61,51,51,53,43,52,54,41,44,39,51,38,48,38,53,33,68,72,61,78,78,86,88,62,64,71,64,57,54,53,51,50,54,50,52,56,54,52,46,51,57,46,50,53,50,29,50,54,65,35,55,74,64,72,96,80,50,71,66,56,56,53,47,51,50,59,63,47,67,57,72,47,78,53,61,67,57,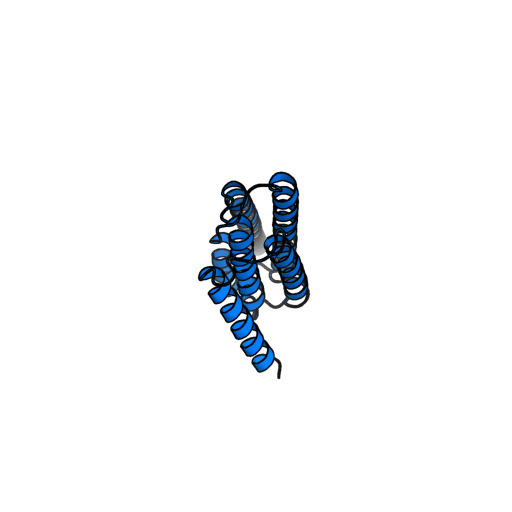29,50,52,52,32,53,52,52,51,50,52,52,51,53,53,54,50,54,47,54,51,54,53,52,52,53,51,53,51,51,56,58,57,63,75,75,112

pLDDT: mean 80.54, std 15.29, range [42.84, 98.0]

Mean predicted aligned error: 10.1 Å

Foldseek 3Di:
DVVVVVVVLLVVLVVLLVCLVVCVVVDDDPCPLLVQLLVLLVVLLVCLVPDQELVPLVNSLSSVVSNQSSQQSSVVDDPDDDPPVSVVSSVVSLVSSLVSVVVSLCRNPVDAPDDPSNVVSLCSQLVDDHPPRVSNVVSNVSSVVVVVVRVVVVVVVVVVVVVVVVVVVVVD